Protein AF-A0A069AQ01-F1 (afdb_monomer_lite)

Radius of gyration: 13.81 Å; chains: 1; bounding box: 35×30×38 Å

Sequence (92 aa):
MGINWEIADKDQIIQNARNLISVGMFDIPLNRQIGVSREYLDKRKEEAELLLLSEIDRNIDIYEPRAKLKGLSLEEDGLGDYKINVEIIGRD

Secondary structure (DSSP, 8-state):
----SS--HHHHHHHHHHHHHHSBTT-STT-TT-SB-STTTTS-HHHHHHHHHHHHHHHHHHH-TTEEEEEEEEEE-SSS-EEEEEEEEE--

Structure (mmCIF, N/CA/C/O backbone):
data_AF-A0A069AQ01-F1
#
_entry.id   AF-A0A069AQ01-F1
#
loop_
_atom_site.group_PDB
_atom_site.id
_atom_site.type_symbol
_atom_site.label_atom_id
_atom_site.label_alt_id
_atom_site.label_comp_id
_atom_site.label_asym_id
_atom_site.label_entity_id
_atom_site.label_seq_id
_atom_site.pdbx_PDB_ins_code
_atom_site.Cartn_x
_atom_site.Cartn_y
_atom_site.Cartn_z
_atom_site.occupancy
_atom_site.B_iso_or_equiv
_atom_site.auth_seq_id
_atom_site.auth_comp_id
_atom_site.auth_asym_id
_atom_site.auth_atom_id
_atom_site.pdbx_PDB_model_num
ATOM 1 N N . MET A 1 1 ? -11.562 9.364 -8.696 1.00 57.66 1 MET A N 1
ATOM 2 C CA . MET A 1 1 ? -11.782 8.909 -7.305 1.00 57.66 1 MET A CA 1
ATOM 3 C C . MET A 1 1 ? -12.913 9.737 -6.716 1.00 57.66 1 MET A C 1
ATOM 5 O O . MET A 1 1 ? -12.884 10.946 -6.903 1.00 57.66 1 MET A O 1
ATOM 9 N N . GLY A 1 2 ? -13.908 9.113 -6.084 1.00 78.44 2 GLY A N 1
ATOM 10 C CA . GLY A 1 2 ? -14.977 9.809 -5.361 1.00 78.44 2 GLY A CA 1
ATOM 11 C C . GLY A 1 2 ? -14.957 9.367 -3.903 1.00 78.44 2 GLY A C 1
ATOM 12 O O . GLY A 1 2 ? -14.932 8.166 -3.648 1.00 78.44 2 GLY A O 1
ATOM 13 N N . ILE A 1 3 ? -14.907 10.320 -2.972 1.00 82.62 3 ILE A N 1
ATOM 14 C CA . ILE A 1 3 ? -15.014 10.042 -1.536 1.00 82.62 3 ILE A CA 1
ATOM 15 C C . ILE A 1 3 ? -16.499 9.942 -1.214 1.00 82.62 3 ILE A C 1
ATOM 17 O O . ILE A 1 3 ? -17.236 10.904 -1.433 1.00 82.62 3 ILE A O 1
ATOM 21 N N . ASN A 1 4 ? -16.935 8.794 -0.705 1.00 88.44 4 ASN A N 1
ATOM 22 C CA . ASN A 1 4 ? -18.270 8.670 -0.147 1.00 88.44 4 ASN A CA 1
ATOM 23 C C . ASN A 1 4 ? -18.199 8.966 1.357 1.00 88.44 4 ASN A C 1
ATOM 25 O O . ASN A 1 4 ? -17.460 8.316 2.097 1.00 88.44 4 ASN A O 1
ATOM 29 N N . TRP A 1 5 ? -18.942 9.984 1.780 1.00 87.81 5 TRP A N 1
ATOM 30 C CA . TRP A 1 5 ? -18.979 10.460 3.162 1.00 87.81 5 TRP A CA 1
ATOM 31 C C . TRP A 1 5 ? -20.058 9.778 4.006 1.00 87.81 5 TRP A C 1
ATOM 33 O O . TRP A 1 5 ? -20.052 9.932 5.221 1.00 87.81 5 TRP A O 1
ATOM 43 N N . GLU A 1 6 ? -20.963 9.024 3.381 1.00 91.81 6 GLU A N 1
ATOM 44 C CA . GLU A 1 6 ? -22.050 8.327 4.074 1.00 91.81 6 GLU A CA 1
ATOM 45 C C . GLU A 1 6 ? -21.661 6.914 4.530 1.00 91.81 6 GLU A C 1
ATOM 47 O O . GLU A 1 6 ? -22.422 6.274 5.252 1.00 91.81 6 GLU A O 1
ATOM 52 N N . ILE A 1 7 ? -20.483 6.413 4.133 1.00 89.00 7 ILE A N 1
ATOM 53 C CA . ILE A 1 7 ? -20.008 5.100 4.579 1.00 89.00 7 ILE A CA 1
ATOM 54 C C . ILE A 1 7 ? -19.443 5.166 6.000 1.00 89.00 7 ILE A C 1
ATOM 56 O O . ILE A 1 7 ? -18.704 6.090 6.352 1.00 89.00 7 ILE A O 1
ATOM 60 N N . ALA A 1 8 ? -19.741 4.134 6.785 1.00 84.50 8 ALA A N 1
ATOM 61 C CA . ALA A 1 8 ? -19.288 3.965 8.158 1.00 84.50 8 ALA A CA 1
ATOM 62 C C . ALA A 1 8 ? -18.463 2.677 8.330 1.00 84.50 8 ALA A C 1
ATOM 64 O O . ALA A 1 8 ? -18.370 1.841 7.427 1.00 84.50 8 ALA A O 1
ATOM 65 N N . ASP A 1 9 ? -17.860 2.533 9.509 1.00 87.25 9 ASP A N 1
ATOM 66 C CA . ASP A 1 9 ? -17.206 1.309 9.973 1.00 87.25 9 ASP A CA 1
ATOM 67 C C . ASP A 1 9 ? -16.100 0.788 9.031 1.00 87.25 9 ASP A C 1
ATOM 69 O O . ASP A 1 9 ? -15.166 1.515 8.678 1.00 87.25 9 ASP A O 1
ATOM 73 N N . LYS A 1 10 ? -16.166 -0.494 8.64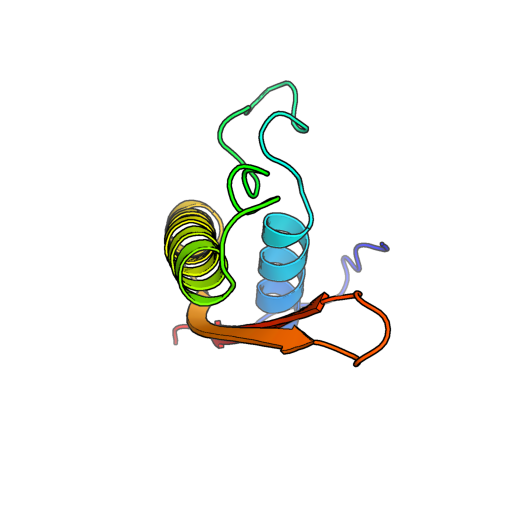9 1.00 87.94 10 LYS A N 1
ATOM 74 C CA . LYS A 1 10 ? -15.114 -1.193 7.896 1.00 87.94 10 LYS A CA 1
ATOM 75 C C . LYS A 1 10 ? -14.923 -0.631 6.490 1.00 87.94 10 LYS A C 1
ATOM 77 O O . LYS A 1 10 ? -13.788 -0.510 6.035 1.00 87.94 10 LYS A O 1
ATOM 82 N N . ASP A 1 11 ? -16.001 -0.235 5.826 1.00 89.38 11 ASP A N 1
ATOM 83 C CA . ASP A 1 11 ? -15.921 0.291 4.464 1.00 89.38 11 ASP A CA 1
ATOM 84 C C . ASP A 1 11 ? -15.285 1.686 4.434 1.00 89.38 11 ASP A C 1
ATOM 86 O O . ASP A 1 11 ? -14.531 2.008 3.513 1.00 89.38 11 ASP A O 1
ATOM 90 N N . GLN A 1 12 ? -15.510 2.493 5.479 1.00 91.81 12 GLN A N 1
ATOM 91 C CA . GLN A 1 12 ? -14.802 3.761 5.649 1.00 91.81 12 GLN A CA 1
ATOM 92 C C . GLN A 1 12 ? -13.293 3.533 5.825 1.00 91.81 12 GLN A C 1
ATOM 94 O O . GLN A 1 12 ? -12.494 4.223 5.192 1.00 91.81 12 GLN A O 1
ATOM 99 N N . ILE A 1 13 ? -12.897 2.548 6.639 1.00 91.94 13 ILE A N 1
ATOM 100 C CA . ILE A 1 13 ? -11.484 2.187 6.846 1.00 91.94 13 ILE A CA 1
ATOM 101 C C . ILE A 1 13 ? -10.837 1.764 5.519 1.00 91.94 13 ILE A C 1
ATOM 103 O O . ILE A 1 13 ? -9.755 2.243 5.176 1.00 91.94 13 ILE A O 1
ATOM 107 N N . ILE A 1 14 ? -11.514 0.922 4.732 1.00 90.06 14 ILE A N 1
ATOM 108 C CA . ILE A 1 14 ? -11.031 0.490 3.412 1.00 90.06 14 ILE A CA 1
ATOM 109 C C . ILE A 1 14 ? -10.904 1.687 2.459 1.00 90.06 14 ILE A C 1
ATOM 111 O O . ILE A 1 14 ? -9.905 1.801 1.746 1.00 90.06 14 ILE A O 1
ATOM 115 N N . GLN A 1 15 ? -11.876 2.605 2.457 1.00 91.38 15 GLN A N 1
ATOM 116 C CA . GLN A 1 15 ? -11.811 3.818 1.641 1.00 91.38 15 GLN A CA 1
ATOM 117 C C . GLN A 1 15 ? -10.616 4.699 2.032 1.00 91.38 15 GLN A C 1
ATOM 119 O O . GLN A 1 15 ? -9.887 5.163 1.155 1.00 91.38 15 GLN A O 1
ATOM 124 N N . ASN A 1 16 ? -10.385 4.906 3.328 1.00 92.00 16 ASN A N 1
ATOM 125 C CA . ASN A 1 16 ? -9.261 5.698 3.822 1.00 92.00 16 ASN A CA 1
ATOM 126 C C . ASN A 1 16 ? -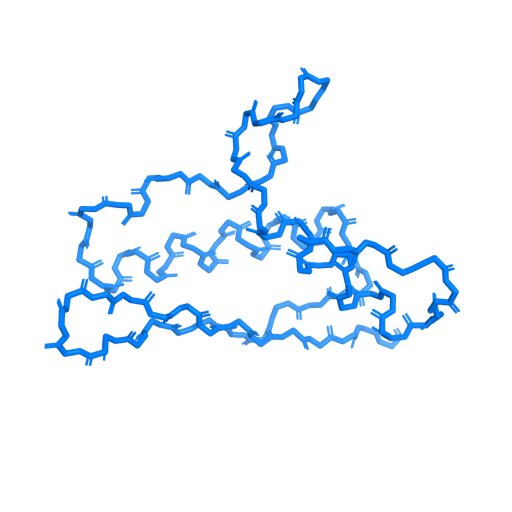7.919 5.078 3.425 1.00 92.00 16 ASN A C 1
ATOM 128 O O . ASN A 1 16 ? -7.066 5.769 2.867 1.00 92.00 16 ASN A O 1
ATOM 132 N N . ALA A 1 17 ? -7.757 3.771 3.638 1.00 91.94 17 ALA A N 1
ATOM 133 C CA . ALA A 1 17 ? -6.543 3.056 3.266 1.00 91.94 17 ALA A CA 1
ATOM 134 C C . ALA A 1 17 ? -6.288 3.115 1.750 1.00 91.94 17 ALA A C 1
ATOM 136 O O . ALA A 1 17 ? -5.178 3.416 1.314 1.00 91.94 17 ALA A O 1
ATOM 137 N N . ARG A 1 18 ? -7.330 2.934 0.929 1.00 91.00 18 ARG A N 1
ATOM 138 C CA . ARG A 1 18 ? -7.233 3.089 -0.529 1.00 91.00 18 ARG A CA 1
ATOM 139 C C . ARG A 1 18 ? -6.781 4.492 -0.928 1.00 91.00 18 ARG A C 1
ATOM 141 O O . ARG A 1 18 ? -5.934 4.627 -1.811 1.00 91.00 18 ARG A O 1
ATOM 148 N N . ASN A 1 19 ? -7.341 5.524 -0.299 1.00 91.19 19 ASN A N 1
ATOM 149 C CA . ASN A 1 19 ? -6.971 6.909 -0.577 1.00 91.19 19 ASN A CA 1
ATOM 150 C C . ASN A 1 19 ? -5.499 7.162 -0.228 1.00 91.19 19 ASN A C 1
ATOM 152 O O . ASN A 1 19 ? -4.790 7.750 -1.036 1.00 91.19 19 ASN A O 1
ATOM 156 N N . LEU A 1 20 ? -5.026 6.665 0.920 1.00 91.00 20 LEU A N 1
ATOM 157 C CA . LEU A 1 20 ? -3.628 6.792 1.347 1.00 91.00 20 LEU A CA 1
ATOM 158 C C . LEU A 1 20 ? -2.650 6.162 0.348 1.00 91.00 20 LEU A C 1
ATOM 160 O O . LEU A 1 20 ? -1.654 6.786 -0.005 1.00 91.00 20 LEU A O 1
ATOM 164 N N . ILE A 1 21 ? -2.950 4.953 -0.131 1.00 90.69 21 ILE A N 1
ATOM 165 C CA . ILE A 1 21 ? -2.088 4.212 -1.070 1.00 90.69 21 ILE A CA 1
ATOM 166 C C . ILE A 1 21 ? -2.086 4.851 -2.464 1.00 90.69 21 ILE A C 1
ATOM 168 O O . ILE A 1 21 ? -1.110 4.746 -3.200 1.00 90.69 21 ILE A O 1
ATOM 172 N N . SER A 1 22 ? -3.174 5.525 -2.839 1.00 89.75 22 SER A N 1
ATOM 173 C CA . SER A 1 22 ? -3.309 6.118 -4.173 1.00 89.75 22 SER A CA 1
ATOM 174 C C . SER A 1 22 ? -2.600 7.467 -4.328 1.00 89.75 22 SER A C 1
ATOM 176 O O . SER A 1 22 ? -2.498 7.971 -5.445 1.00 89.75 22 SER A O 1
ATOM 178 N N . VAL A 1 23 ? -2.158 8.078 -3.228 1.00 91.19 23 VAL A N 1
ATOM 179 C CA . VAL A 1 23 ? -1.470 9.373 -3.232 1.00 91.19 23 VAL A CA 1
ATOM 180 C C . VAL A 1 23 ? 0.034 9.147 -3.355 1.00 91.19 23 VAL A C 1
ATOM 182 O O . VAL A 1 23 ? 0.604 8.319 -2.643 1.00 91.19 23 VAL A O 1
ATOM 185 N N . GLY A 1 24 ? 0.691 9.890 -4.245 1.00 90.31 24 GLY A N 1
ATOM 186 C CA . GLY A 1 24 ? 2.143 9.877 -4.354 1.00 90.31 24 GLY A CA 1
ATOM 187 C C . GLY A 1 24 ? 2.789 10.660 -3.215 1.00 90.31 24 GLY A C 1
ATOM 188 O O . GLY A 1 24 ? 2.266 11.677 -2.754 1.00 90.31 24 GLY A O 1
ATOM 189 N N . MET A 1 25 ? 3.959 10.207 -2.766 1.00 89.75 25 MET A N 1
ATOM 190 C CA . MET A 1 25 ? 4.771 10.986 -1.834 1.00 89.75 25 MET A CA 1
ATOM 191 C C . MET A 1 25 ? 5.025 12.394 -2.403 1.00 89.75 25 MET A C 1
ATOM 193 O O . MET A 1 25 ? 5.260 12.549 -3.600 1.00 89.75 25 MET A O 1
ATOM 197 N N . PHE A 1 26 ? 4.989 13.416 -1.540 1.00 90.38 26 PHE A N 1
ATOM 198 C CA . PHE A 1 26 ? 5.067 14.852 -1.873 1.00 90.38 26 PHE A CA 1
ATOM 199 C C . PHE A 1 26 ? 3.826 15.506 -2.505 1.00 90.38 26 PHE A C 1
ATOM 201 O O . PHE A 1 26 ? 3.810 16.737 -2.590 1.00 90.38 26 PHE A O 1
ATOM 208 N N . ASP A 1 27 ? 2.775 14.762 -2.863 1.00 90.31 27 ASP A N 1
ATOM 209 C CA . ASP A 1 27 ? 1.568 15.348 -3.477 1.00 90.31 27 ASP A CA 1
ATOM 210 C C . ASP A 1 27 ? 0.773 16.242 -2.507 1.00 90.31 27 ASP A C 1
ATOM 212 O O . ASP A 1 27 ? 0.038 17.135 -2.933 1.00 90.31 27 ASP A O 1
ATOM 216 N N . ILE A 1 28 ? 0.921 16.036 -1.194 1.00 88.69 28 ILE A N 1
ATOM 217 C CA . ILE A 1 28 ? 0.223 16.813 -0.162 1.00 88.69 28 ILE A CA 1
ATOM 218 C C . ILE A 1 28 ? 1.128 17.959 0.330 1.00 88.69 28 ILE A C 1
ATOM 220 O O . ILE A 1 28 ? 2.110 17.706 1.035 1.00 88.69 28 ILE A O 1
ATOM 224 N N . PRO A 1 29 ? 0.795 19.242 0.054 1.00 88.88 2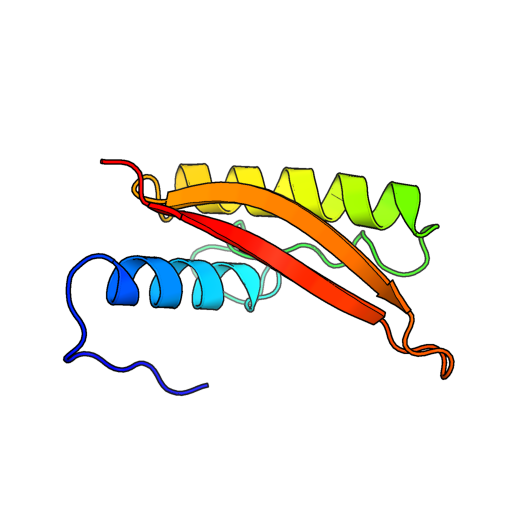9 PRO A N 1
ATOM 225 C CA . PRO A 1 29 ? 1.693 20.367 0.334 1.00 88.88 29 PRO A CA 1
ATOM 226 C C . PRO A 1 29 ? 2.080 20.522 1.807 1.00 88.88 29 PRO A C 1
ATOM 228 O O . PRO A 1 29 ? 3.232 20.831 2.116 1.00 88.88 29 PRO A O 1
ATOM 231 N N . LEU A 1 30 ? 1.117 20.309 2.710 1.00 92.06 30 LEU A N 1
ATOM 232 C CA . LEU A 1 30 ? 1.294 20.503 4.151 1.00 92.06 30 LEU A CA 1
ATOM 233 C C . LEU A 1 30 ? 1.919 19.283 4.844 1.00 92.06 30 LEU A C 1
ATOM 235 O O . LEU A 1 30 ? 2.456 19.414 5.940 1.00 92.06 30 LEU A O 1
ATOM 239 N N . ASN A 1 31 ? 1.876 18.105 4.215 1.00 88.44 31 ASN A N 1
ATOM 240 C CA . ASN A 1 31 ? 2.462 16.888 4.762 1.00 88.44 31 ASN A CA 1
ATOM 241 C C . ASN A 1 31 ? 3.060 16.016 3.655 1.00 88.44 31 ASN A C 1
ATOM 243 O O . ASN A 1 31 ? 2.415 15.145 3.082 1.00 88.44 31 ASN A O 1
ATOM 247 N N . ARG A 1 32 ? 4.343 16.251 3.401 1.00 88.44 32 ARG A N 1
ATOM 248 C CA . ARG A 1 32 ? 5.102 15.636 2.309 1.00 88.44 32 ARG A CA 1
ATOM 249 C C . ARG A 1 32 ? 5.496 14.179 2.543 1.00 88.44 32 ARG A C 1
ATOM 251 O O . ARG A 1 32 ? 5.992 13.545 1.621 1.00 88.44 32 ARG A O 1
ATOM 258 N N . GLN A 1 33 ? 5.325 13.680 3.765 1.00 87.88 33 GLN A N 1
ATOM 259 C CA . GLN A 1 33 ? 5.670 12.305 4.124 1.00 87.88 33 GLN A CA 1
ATOM 260 C C . GLN A 1 33 ? 4.514 11.325 3.891 1.00 87.88 33 GLN A C 1
ATOM 262 O O . GLN A 1 33 ? 4.736 10.121 3.983 1.00 87.88 33 GLN A O 1
ATOM 267 N N . ILE A 1 34 ? 3.307 11.827 3.600 1.00 89.25 34 ILE A N 1
ATOM 268 C CA . ILE A 1 34 ? 2.159 10.998 3.221 1.00 89.25 34 ILE A CA 1
ATOM 269 C C . ILE A 1 34 ? 2.309 10.555 1.768 1.00 89.25 34 ILE A C 1
ATOM 271 O O . ILE A 1 34 ? 2.650 11.366 0.906 1.00 89.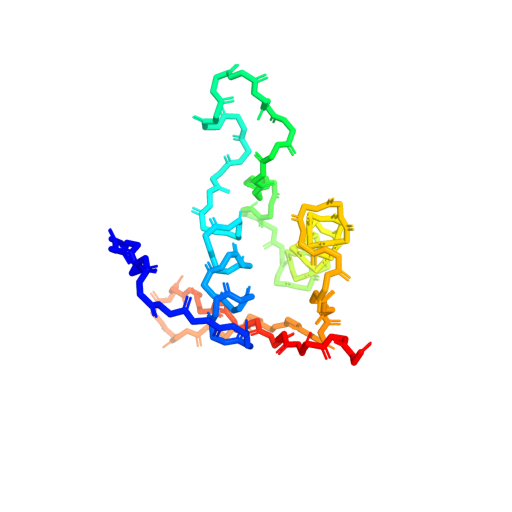25 34 ILE A O 1
ATOM 275 N N . GLY A 1 35 ? 1.954 9.296 1.512 1.00 88.44 35 GLY A N 1
ATOM 276 C CA . GLY A 1 35 ? 1.848 8.720 0.176 1.00 88.44 35 GLY A CA 1
ATOM 277 C C . GLY A 1 35 ? 2.928 7.683 -0.105 1.00 88.44 35 GLY A C 1
ATOM 278 O O . GLY A 1 35 ? 3.827 7.456 0.705 1.00 88.44 35 GLY A O 1
ATOM 279 N N . VAL A 1 36 ? 2.810 7.031 -1.255 1.00 91.38 36 VAL A N 1
ATOM 280 C CA . VAL A 1 36 ? 3.732 5.982 -1.705 1.00 91.38 36 VAL A CA 1
ATOM 281 C C . VAL A 1 36 ? 4.830 6.614 -2.559 1.00 91.38 36 VAL A C 1
ATOM 283 O O . VAL A 1 36 ? 4.545 7.426 -3.450 1.00 91.38 36 VAL A O 1
ATOM 286 N N . SER A 1 37 ? 6.090 6.289 -2.275 1.00 90.50 37 SER A N 1
ATOM 287 C CA . SER A 1 37 ? 7.223 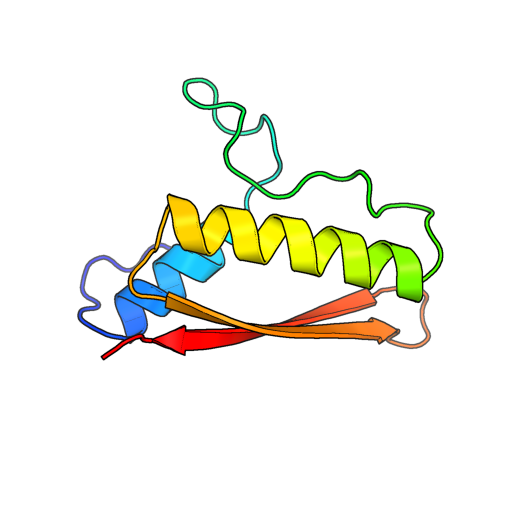6.759 -3.068 1.00 90.50 37 SER A CA 1
ATOM 288 C C . SER A 1 37 ? 7.216 6.090 -4.435 1.00 90.50 37 SER A C 1
ATOM 290 O O . SER A 1 37 ? 6.724 4.982 -4.604 1.00 90.50 37 SER A O 1
ATOM 292 N N . ARG A 1 38 ? 7.807 6.740 -5.437 1.00 90.25 38 ARG A N 1
ATOM 293 C CA . ARG A 1 38 ? 7.985 6.150 -6.775 1.00 90.25 38 ARG A CA 1
ATOM 294 C C . ARG A 1 38 ? 9.324 5.434 -6.936 1.00 90.25 38 ARG A C 1
ATOM 296 O O . ARG A 1 38 ? 9.689 5.068 -8.046 1.00 90.25 38 ARG A O 1
ATOM 303 N N . GLU A 1 39 ? 10.052 5.223 -5.844 1.00 92.00 39 GLU A N 1
ATOM 304 C CA . GLU A 1 39 ? 11.346 4.535 -5.860 1.00 92.00 39 GLU A CA 1
ATOM 305 C C . GLU A 1 39 ? 11.257 3.081 -6.334 1.00 92.00 39 GLU A C 1
ATOM 307 O O . GLU A 1 39 ? 12.263 2.539 -6.772 1.00 92.00 39 GLU A O 1
ATOM 312 N N . TYR A 1 40 ? 10.077 2.455 -6.296 1.00 90.50 40 TYR A N 1
ATOM 313 C CA . TYR A 1 40 ? 9.868 1.103 -6.820 1.00 90.50 40 TYR A CA 1
ATOM 314 C C . TYR A 1 40 ? 9.953 1.006 -8.357 1.00 90.50 40 TYR A C 1
ATOM 316 O O . TYR A 1 40 ? 10.050 -0.101 -8.886 1.00 90.50 40 TYR A O 1
ATOM 324 N N . LEU A 1 41 ? 9.894 2.131 -9.080 1.00 89.88 41 LEU A N 1
ATOM 325 C CA . LEU A 1 41 ? 9.990 2.151 -10.542 1.00 89.88 41 LEU A CA 1
ATOM 326 C C . LEU A 1 41 ? 11.367 1.676 -11.016 1.00 89.88 41 LEU A C 1
ATOM 328 O O . LEU A 1 41 ? 12.377 1.890 -10.348 1.00 89.88 41 LEU A O 1
ATOM 332 N N . ASP A 1 42 ? 11.393 1.021 -12.177 1.00 89.94 42 ASP A N 1
ATOM 333 C CA . ASP A 1 42 ? 12.596 0.470 -12.823 1.00 89.94 42 ASP A CA 1
ATOM 334 C C . ASP A 1 42 ? 13.374 -0.566 -11.991 1.00 89.94 42 ASP A C 1
ATOM 336 O O . ASP A 1 42 ? 14.461 -1.010 -12.375 1.00 89.94 42 ASP A O 1
ATOM 340 N N . LYS A 1 43 ? 12.815 -1.000 -10.859 1.00 90.44 43 LYS A N 1
ATOM 341 C CA . LYS A 1 43 ? 13.363 -2.083 -10.047 1.00 90.44 43 LYS A CA 1
ATOM 342 C C . LYS A 1 43 ? 12.824 -3.426 -10.509 1.00 90.44 43 LYS A C 1
ATOM 344 O O . LYS A 1 43 ? 11.768 -3.535 -11.129 1.00 90.44 43 LYS A O 1
ATOM 349 N N . ARG A 1 44 ? 13.566 -4.483 -10.174 1.00 90.75 44 ARG A N 1
ATOM 350 C CA . ARG A 1 44 ? 13.077 -5.853 -10.369 1.00 90.75 44 ARG A CA 1
ATOM 351 C C . ARG A 1 44 ? 11.832 -6.075 -9.518 1.00 90.75 44 ARG A C 1
ATOM 353 O O . ARG A 1 44 ? 11.725 -5.505 -8.433 1.00 90.75 44 ARG A O 1
ATOM 360 N N . LYS A 1 45 ? 10.932 -6.934 -9.996 1.00 89.88 45 LYS A N 1
ATOM 361 C CA . LYS A 1 45 ? 9.638 -7.215 -9.366 1.00 89.88 45 LYS A CA 1
ATOM 362 C C . LYS A 1 45 ? 9.756 -7.469 -7.862 1.00 89.88 45 LYS A C 1
ATOM 364 O O . LYS A 1 45 ? 9.026 -6.860 -7.091 1.00 89.88 45 LYS A O 1
ATOM 369 N N . GLU A 1 46 ? 10.693 -8.318 -7.446 1.00 91.75 46 GLU A N 1
ATOM 370 C CA . GLU A 1 46 ? 10.856 -8.703 -6.040 1.00 91.75 46 GLU A CA 1
ATOM 371 C C . GLU A 1 46 ? 11.277 -7.514 -5.167 1.00 91.75 46 GLU A C 1
ATOM 373 O O . GLU A 1 46 ? 10.823 -7.366 -4.036 1.00 91.75 46 GLU A O 1
ATOM 378 N N . GLU A 1 47 ? 12.136 -6.644 -5.701 1.00 94.12 47 GLU A N 1
ATOM 379 C CA . GLU A 1 47 ? 12.605 -5.448 -5.003 1.00 94.12 47 GLU A CA 1
ATOM 380 C C . GLU A 1 47 ? 11.505 -4.381 -4.931 1.00 94.12 47 GLU A C 1
ATOM 382 O O . GLU A 1 47 ? 11.300 -3.778 -3.879 1.00 94.12 47 GLU A O 1
ATOM 387 N N . ALA A 1 48 ? 10.763 -4.184 -6.024 1.00 92.94 48 ALA A N 1
ATOM 388 C CA . ALA A 1 48 ? 9.616 -3.284 -6.071 1.00 92.94 48 ALA A CA 1
ATOM 389 C C . ALA A 1 48 ? 8.519 -3.711 -5.081 1.00 92.94 48 ALA A C 1
ATOM 391 O O . ALA A 1 48 ? 7.997 -2.874 -4.347 1.00 92.94 48 ALA A O 1
ATOM 392 N N . GLU A 1 49 ? 8.213 -5.010 -5.017 1.00 93.56 49 GLU A N 1
ATOM 393 C CA . GLU A 1 49 ? 7.232 -5.583 -4.091 1.00 93.56 49 GLU A CA 1
ATOM 394 C C . GLU A 1 49 ? 7.623 -5.348 -2.627 1.00 93.56 49 GLU A C 1
ATOM 396 O O . GLU A 1 49 ? 6.800 -4.883 -1.841 1.00 93.56 49 GLU A O 1
ATOM 401 N N . LEU A 1 50 ? 8.889 -5.586 -2.269 1.00 93.88 50 LEU A N 1
ATOM 402 C CA . LEU A 1 50 ? 9.418 -5.335 -0.923 1.00 93.88 50 LEU A CA 1
ATOM 403 C C . LEU A 1 50 ? 9.340 -3.858 -0.519 1.00 93.88 50 LEU A C 1
ATOM 405 O O . LEU A 1 50 ? 8.955 -3.550 0.612 1.00 93.88 50 LEU A O 1
ATOM 409 N N . LEU A 1 51 ? 9.697 -2.948 -1.428 1.00 94.00 51 LEU A N 1
ATOM 410 C CA . LEU A 1 51 ? 9.624 -1.507 -1.175 1.00 94.00 51 LEU A CA 1
ATOM 411 C C . LEU A 1 51 ? 8.179 -1.056 -0.970 1.00 94.00 51 LEU A C 1
ATOM 413 O O . LEU A 1 51 ? 7.872 -0.420 0.037 1.00 94.00 51 LEU A O 1
ATOM 417 N N . LEU A 1 52 ? 7.282 -1.450 -1.877 1.00 93.81 52 LEU A N 1
ATOM 418 C CA . LEU A 1 52 ? 5.857 -1.145 -1.783 1.00 93.81 52 LEU A CA 1
ATOM 419 C C . LEU A 1 52 ? 5.243 -1.701 -0.499 1.00 93.81 52 LEU A C 1
ATOM 421 O O . LEU A 1 52 ? 4.513 -0.985 0.184 1.00 93.81 52 LEU A O 1
ATOM 425 N N . LEU A 1 53 ? 5.564 -2.948 -0.146 1.00 94.56 53 LEU A N 1
ATOM 426 C CA . LEU A 1 53 ? 5.102 -3.580 1.085 1.00 94.56 53 LEU A CA 1
ATOM 427 C C . LEU A 1 53 ? 5.526 -2.757 2.306 1.00 94.56 53 LEU A C 1
ATOM 429 O O . LEU A 1 53 ? 4.679 -2.398 3.118 1.00 94.56 53 LEU A O 1
ATOM 433 N N . SER A 1 54 ? 6.814 -2.417 2.413 1.00 93.81 54 SER A N 1
ATOM 434 C CA . SER A 1 54 ? 7.342 -1.660 3.552 1.00 93.81 54 SER A CA 1
ATOM 435 C C . SER A 1 54 ? 6.743 -0.256 3.661 1.00 93.81 54 SER A C 1
ATOM 437 O O . SER A 1 54 ? 6.503 0.220 4.771 1.00 93.81 54 SER A O 1
ATOM 439 N N . GLU A 1 55 ? 6.539 0.436 2.541 1.00 92.88 55 GLU A N 1
ATOM 440 C CA . GLU A 1 55 ? 6.000 1.797 2.548 1.00 92.88 55 GLU A CA 1
ATOM 441 C C . GLU A 1 55 ? 4.508 1.830 2.860 1.00 92.88 55 GLU A C 1
ATOM 443 O O . GLU A 1 55 ? 4.063 2.640 3.678 1.00 92.88 55 GLU A O 1
ATOM 448 N N . ILE A 1 56 ? 3.733 0.948 2.227 1.00 94.00 56 ILE A N 1
ATOM 449 C CA . ILE A 1 56 ? 2.289 0.864 2.441 1.00 94.00 56 ILE A CA 1
ATOM 450 C C . ILE A 1 56 ? 1.998 0.433 3.877 1.00 94.00 56 ILE A C 1
ATOM 452 O O . ILE A 1 56 ? 1.133 1.038 4.508 1.00 94.00 56 ILE A O 1
ATOM 456 N N . ASP A 1 57 ? 2.744 -0.535 4.418 1.00 94.62 57 ASP A N 1
ATOM 457 C CA . ASP A 1 57 ? 2.604 -0.966 5.812 1.00 94.62 57 ASP A CA 1
ATOM 458 C C . ASP A 1 57 ? 2.848 0.202 6.776 1.00 94.62 57 ASP A C 1
ATOM 460 O O . ASP A 1 57 ? 1.986 0.528 7.594 1.00 94.62 57 ASP A O 1
ATOM 464 N N . ARG A 1 58 ? 3.954 0.937 6.587 1.00 93.31 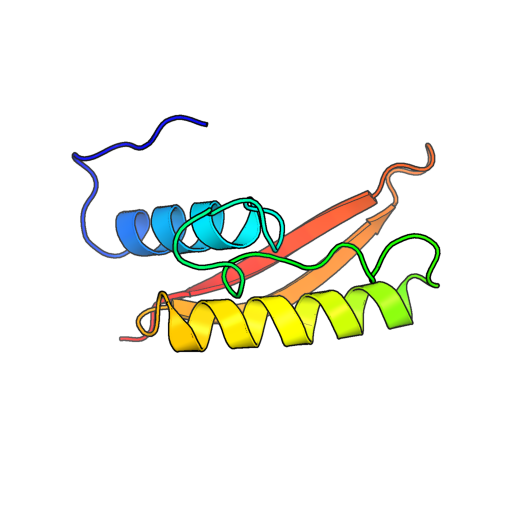58 ARG A N 1
ATOM 465 C CA . ARG A 1 58 ? 4.275 2.123 7.394 1.00 93.31 58 ARG A CA 1
ATOM 466 C C . ARG A 1 58 ? 3.185 3.192 7.313 1.00 93.31 58 ARG A C 1
ATOM 468 O O . ARG A 1 58 ? 2.816 3.781 8.327 1.00 93.31 58 ARG A O 1
ATOM 475 N N . ASN A 1 59 ? 2.693 3.483 6.113 1.00 93.06 59 ASN A N 1
ATOM 476 C CA . ASN A 1 59 ? 1.673 4.509 5.913 1.00 93.06 59 ASN A CA 1
ATOM 477 C C . ASN A 1 59 ? 0.332 4.113 6.537 1.00 93.06 59 ASN A C 1
ATOM 479 O O . ASN A 1 59 ? -0.314 4.960 7.154 1.00 93.06 59 ASN A O 1
ATOM 483 N N . ILE A 1 60 ? -0.077 2.848 6.407 1.00 94.06 60 ILE A N 1
ATOM 484 C CA . ILE A 1 60 ? -1.288 2.333 7.053 1.00 94.06 60 ILE A CA 1
ATOM 485 C C . ILE A 1 60 ? -1.148 2.434 8.572 1.00 94.06 60 ILE A C 1
ATOM 487 O O . ILE A 1 60 ? -2.027 3.001 9.215 1.00 94.06 60 ILE A O 1
ATOM 491 N N . ASP A 1 61 ? -0.032 1.979 9.141 1.00 93.75 61 ASP A N 1
ATOM 492 C CA . ASP A 1 61 ? 0.174 2.001 10.592 1.00 93.75 61 ASP A CA 1
ATOM 493 C C . ASP A 1 61 ? 0.160 3.418 11.184 1.00 93.75 61 ASP A C 1
ATOM 495 O O . ASP A 1 61 ? -0.326 3.613 12.300 1.00 93.75 61 ASP A O 1
ATOM 499 N N . ILE A 1 62 ? 0.658 4.416 10.447 1.00 93.25 62 ILE A N 1
ATOM 500 C CA . ILE A 1 62 ? 0.678 5.812 10.904 1.00 93.25 62 ILE A CA 1
ATOM 501 C C . ILE A 1 62 ? -0.686 6.490 10.715 1.00 93.25 62 ILE A C 1
ATOM 503 O O . ILE A 1 62 ? -1.149 7.190 11.618 1.00 93.25 62 ILE A O 1
ATOM 507 N N . TYR A 1 63 ? -1.306 6.345 9.539 1.00 93.62 63 TYR A N 1
ATOM 508 C CA . TYR A 1 63 ? -2.434 7.191 9.128 1.00 93.62 63 TYR A CA 1
ATOM 509 C C . TYR A 1 63 ? -3.806 6.509 9.206 1.00 93.62 63 TYR A C 1
ATOM 511 O O . TYR A 1 63 ? -4.812 7.209 9.306 1.00 93.62 63 TYR A O 1
ATOM 519 N N . GLU A 1 64 ? -3.877 5.177 9.200 1.00 93.38 64 GLU A N 1
ATOM 520 C CA . GLU A 1 64 ? -5.114 4.415 9.421 1.00 93.38 64 GLU A CA 1
ATOM 521 C C . GLU A 1 64 ? -4.837 3.204 10.336 1.00 93.38 64 GLU A C 1
ATOM 523 O O . GLU A 1 64 ? -4.920 2.053 9.906 1.00 93.38 64 GLU A O 1
ATOM 528 N N . PRO A 1 65 ? -4.524 3.434 11.628 1.00 93.06 65 PRO A N 1
ATOM 529 C CA . PRO A 1 65 ? -4.100 2.383 12.559 1.00 93.06 65 PRO A CA 1
ATOM 530 C C . PRO A 1 65 ? -5.187 1.342 12.865 1.00 93.06 65 PRO A C 1
ATOM 532 O O . PRO A 1 65 ? -4.895 0.319 13.488 1.00 93.06 65 PRO A O 1
ATOM 535 N N . ARG A 1 66 ? -6.438 1.595 12.451 1.00 93.56 66 ARG A N 1
ATOM 536 C CA . ARG A 1 66 ? -7.553 0.636 12.511 1.00 93.56 66 ARG A CA 1
ATOM 537 C C . ARG A 1 66 ? -7.489 -0.396 11.384 1.00 93.56 66 ARG A C 1
ATOM 539 O O . ARG A 1 66 ? -8.254 -1.351 11.402 1.00 93.56 66 ARG A O 1
ATOM 546 N N . ALA A 1 67 ? -6.608 -0.224 10.405 1.00 93.44 67 ALA A N 1
ATOM 547 C CA . ALA A 1 67 ? -6.325 -1.198 9.364 1.00 93.44 67 ALA A CA 1
ATOM 548 C C . ALA A 1 67 ? -4.982 -1.896 9.617 1.00 93.44 67 ALA A C 1
ATOM 550 O O . ALA A 1 67 ? -4.128 -1.426 10.367 1.00 93.44 67 ALA A O 1
ATOM 551 N N . LYS A 1 68 ? -4.793 -3.046 8.975 1.00 92.94 68 LYS A N 1
ATOM 552 C CA . LYS A 1 68 ? -3.525 -3.768 8.921 1.00 92.94 68 LYS A CA 1
ATOM 553 C C . LYS A 1 68 ? -3.309 -4.313 7.517 1.00 92.94 68 LYS A C 1
ATOM 555 O O . LYS A 1 68 ? -4.221 -4.905 6.934 1.00 92.94 68 LYS A O 1
ATOM 560 N N . LEU A 1 69 ? -2.095 -4.151 7.000 1.00 93.69 69 LEU A N 1
ATOM 561 C CA . LEU A 1 69 ? -1.688 -4.783 5.755 1.00 93.69 69 LEU A CA 1
ATOM 562 C C . LEU A 1 69 ? -1.521 -6.291 5.982 1.00 93.69 69 LEU A C 1
ATOM 564 O O . LEU A 1 69 ? -0.816 -6.728 6.893 1.00 93.69 69 LEU A O 1
ATOM 568 N N . LYS A 1 70 ? -2.207 -7.098 5.175 1.00 93.75 70 LYS A N 1
ATOM 569 C CA . LYS A 1 70 ? -2.087 -8.561 5.192 1.00 93.75 70 LYS A CA 1
ATOM 570 C C . LYS A 1 70 ? -1.076 -9.047 4.159 1.00 93.75 70 LYS A C 1
ATOM 572 O O . LYS A 1 70 ? -0.367 -10.015 4.418 1.00 93.75 70 LYS A O 1
ATOM 577 N N . GLY A 1 71 ? -1.010 -8.380 3.012 1.00 93.19 71 GLY A N 1
ATOM 578 C CA . GLY A 1 71 ? -0.084 -8.727 1.946 1.00 93.19 71 GLY A CA 1
ATOM 579 C C . GLY A 1 71 ? -0.201 -7.794 0.752 1.00 93.19 71 GLY A C 1
ATOM 580 O O . GLY A 1 71 ? -1.145 -7.008 0.638 1.00 93.19 71 GLY A O 1
ATOM 581 N N . LEU A 1 72 ? 0.782 -7.903 -0.131 1.00 94.38 72 LEU A N 1
ATOM 582 C CA . LEU A 1 72 ? 0.863 -7.174 -1.382 1.00 94.38 72 LEU A CA 1
ATOM 583 C C . LEU A 1 72 ? 1.461 -8.104 -2.436 1.00 94.38 72 LEU A C 1
ATOM 585 O O . LEU A 1 72 ? 2.377 -8.857 -2.117 1.00 94.38 72 LEU A O 1
ATOM 589 N N . SER A 1 73 ? 0.946 -8.065 -3.661 1.00 92.94 73 SER A N 1
ATOM 590 C CA . SER A 1 73 ? 1.519 -8.797 -4.791 1.00 92.94 73 SER A CA 1
ATOM 591 C C . SER A 1 73 ? 1.484 -7.967 -6.067 1.00 92.94 73 SER A C 1
ATOM 593 O O . SER A 1 73 ? 0.565 -7.173 -6.294 1.00 92.94 73 SER A O 1
ATOM 595 N N . LEU A 1 74 ? 2.503 -8.150 -6.908 1.00 91.56 74 LEU A N 1
ATOM 596 C CA . LEU A 1 74 ? 2.547 -7.577 -8.251 1.00 91.56 74 LEU A CA 1
ATOM 597 C C . LEU A 1 74 ? 2.206 -8.659 -9.278 1.00 91.56 74 LEU A C 1
ATOM 599 O O . LEU A 1 74 ? 2.847 -9.712 -9.340 1.00 91.56 74 LEU A O 1
ATOM 603 N N . GLU A 1 75 ? 1.226 -8.387 -10.125 1.00 91.31 75 GLU A N 1
ATOM 604 C CA . GLU A 1 75 ? 0.838 -9.239 -11.246 1.00 91.31 75 GLU A CA 1
ATOM 605 C C . GLU A 1 75 ? 1.114 -8.503 -12.553 1.00 91.31 75 GLU A C 1
ATOM 607 O O . GLU A 1 75 ? 0.602 -7.410 -12.775 1.00 91.31 75 GLU A O 1
ATOM 612 N N . GLU A 1 76 ? 1.938 -9.093 -13.415 1.00 87.31 76 GLU A N 1
ATOM 613 C CA . GLU A 1 76 ? 2.165 -8.577 -14.763 1.00 87.31 76 GLU A CA 1
ATOM 614 C C . GLU A 1 76 ? 1.020 -9.043 -15.664 1.00 87.31 76 GLU A C 1
ATOM 616 O O . GLU A 1 76 ? 0.641 -10.218 -15.643 1.00 87.31 76 GLU A O 1
ATOM 621 N N . ASP A 1 77 ? 0.457 -8.137 -16.454 1.00 85.88 77 ASP A N 1
ATOM 622 C CA . ASP A 1 77 ? -0.660 -8.452 -17.347 1.00 85.88 77 ASP A CA 1
ATOM 623 C C . ASP A 1 77 ? -0.227 -9.042 -18.704 1.00 85.88 77 ASP A C 1
ATOM 625 O O . ASP A 1 77 ? -1.068 -9.387 -19.537 1.00 85.88 77 ASP A O 1
ATOM 629 N N . GLY A 1 78 ? 1.086 -9.189 -18.912 1.00 80.56 78 GLY A N 1
ATOM 630 C CA . GLY A 1 78 ? 1.708 -9.710 -20.130 1.00 80.56 78 GLY A CA 1
ATOM 631 C C . GLY A 1 78 ? 1.860 -8.686 -21.260 1.00 80.56 78 GLY A C 1
ATOM 632 O O . GLY A 1 78 ? 2.401 -9.030 -22.311 1.00 80.56 78 GLY A O 1
ATOM 633 N N . LEU A 1 79 ? 1.409 -7.444 -21.062 1.00 85.00 79 LEU A N 1
ATOM 634 C CA . LEU A 1 79 ? 1.573 -6.317 -21.989 1.00 85.00 79 LEU A CA 1
ATOM 635 C C . LEU A 1 79 ? 2.584 -5.279 -21.476 1.00 85.00 79 LEU A C 1
ATOM 637 O O . LEU A 1 79 ? 2.814 -4.267 -22.137 1.00 85.00 79 LEU A O 1
ATOM 641 N N . GLY A 1 80 ? 3.219 -5.560 -20.336 1.00 78.44 80 GLY A N 1
ATOM 642 C CA . GLY A 1 80 ? 4.169 -4.676 -19.665 1.00 78.44 80 GLY A CA 1
ATOM 643 C C . GLY A 1 80 ? 3.540 -3.800 -18.582 1.00 78.44 80 GLY A C 1
ATOM 644 O O . GLY A 1 80 ? 4.272 -3.060 -17.924 1.00 78.44 80 GLY A O 1
ATOM 645 N N . ASP A 1 81 ? 2.226 -3.905 -18.354 1.00 85.62 81 ASP A N 1
ATOM 646 C CA . ASP A 1 81 ? 1.568 -3.243 -17.236 1.00 85.62 81 ASP A CA 1
ATOM 647 C C . ASP A 1 81 ? 1.566 -4.155 -16.002 1.00 85.62 81 ASP A C 1
ATOM 649 O O . ASP A 1 81 ? 1.442 -5.383 -16.070 1.00 85.62 81 ASP A O 1
ATOM 653 N N . TYR A 1 82 ? 1.681 -3.526 -14.834 1.00 86.69 82 TYR A N 1
ATOM 654 C CA . TYR A 1 82 ? 1.632 -4.205 -13.545 1.00 86.69 82 TYR A CA 1
ATOM 655 C C . TYR A 1 82 ? 0.360 -3.830 -12.794 1.00 86.69 82 TYR A C 1
ATOM 657 O O . TYR A 1 82 ? 0.022 -2.656 -12.627 1.00 86.69 82 TYR A O 1
ATOM 665 N N . LYS A 1 83 ? -0.323 -4.847 -12.277 1.00 89.50 83 LYS A N 1
ATOM 666 C CA . LYS A 1 83 ? -1.400 -4.715 -11.301 1.00 89.50 83 LYS A CA 1
ATOM 667 C C . LYS A 1 83 ? -0.834 -4.960 -9.915 1.00 89.50 83 LYS A C 1
ATOM 669 O O . LYS A 1 83 ? -0.223 -5.992 -9.657 1.00 89.50 83 LYS A O 1
ATOM 674 N N . ILE A 1 84 ? -1.051 -4.001 -9.025 1.00 90.12 84 ILE A N 1
ATOM 675 C CA . ILE A 1 84 ? -0.679 -4.119 -7.617 1.00 90.12 84 ILE A CA 1
ATOM 676 C C . ILE A 1 84 ? -1.933 -4.532 -6.854 1.00 90.12 84 ILE A C 1
ATOM 678 O O . ILE A 1 84 ? -2.900 -3.770 -6.778 1.00 90.12 84 ILE A O 1
ATOM 682 N N . ASN A 1 85 ? -1.915 -5.735 -6.293 1.00 92.19 85 ASN A N 1
ATOM 683 C CA . ASN A 1 85 ? -2.970 -6.229 -5.422 1.00 92.19 85 ASN A CA 1
ATOM 684 C C . ASN A 1 85 ? -2.553 -5.992 -3.970 1.00 92.19 85 ASN A C 1
ATOM 686 O O . ASN A 1 85 ? -1.471 -6.404 -3.558 1.00 92.19 85 ASN A O 1
ATOM 690 N N . VAL A 1 86 ? -3.408 -5.327 -3.194 1.00 92.25 86 VAL A N 1
ATOM 691 C CA . VAL A 1 86 ? -3.156 -5.019 -1.780 1.00 92.25 86 VAL A CA 1
ATOM 692 C C . VAL A 1 86 ? -4.275 -5.619 -0.939 1.00 92.25 86 VAL A C 1
ATOM 694 O O . VAL A 1 86 ? -5.446 -5.291 -1.133 1.00 92.25 86 VAL A O 1
ATOM 697 N N . GLU A 1 87 ? -3.920 -6.484 0.008 1.00 92.94 87 GLU A N 1
ATOM 698 C CA . GLU A 1 87 ? -4.864 -7.079 0.952 1.00 92.94 87 GLU A CA 1
ATOM 699 C C . GLU A 1 87 ? -4.809 -6.345 2.291 1.00 92.94 87 GLU A C 1
ATOM 701 O O . GLU A 1 87 ? -3.780 -6.339 2.969 1.00 92.94 87 GLU A O 1
ATOM 706 N N . ILE A 1 88 ? -5.935 -5.766 2.703 1.00 91.56 88 ILE A N 1
ATOM 707 C CA . ILE A 1 88 ? -6.059 -5.015 3.955 1.00 91.56 88 ILE A CA 1
ATOM 708 C C . ILE A 1 88 ? -7.162 -5.638 4.801 1.00 91.56 88 ILE A C 1
ATOM 710 O O . ILE A 1 88 ? -8.227 -5.992 4.293 1.00 91.56 88 ILE A O 1
ATOM 714 N N . ILE A 1 89 ? -6.911 -5.751 6.102 1.00 89.88 89 ILE A N 1
ATOM 715 C CA . ILE A 1 89 ? -7.892 -6.190 7.094 1.00 89.88 89 ILE A CA 1
ATOM 716 C C . ILE A 1 89 ? -8.123 -5.085 8.126 1.00 89.88 89 ILE A C 1
ATOM 718 O O . ILE A 1 89 ? -7.209 -4.328 8.446 1.00 89.88 89 ILE A O 1
ATOM 722 N N . GLY A 1 90 ? -9.340 -4.988 8.658 1.00 85.06 90 GLY A N 1
ATOM 723 C CA . GLY A 1 90 ? -9.607 -4.161 9.836 1.00 85.06 90 GLY A CA 1
ATOM 724 C C . GLY A 1 90 ? -9.041 -4.827 11.090 1.00 85.06 90 GLY A C 1
ATOM 725 O O . GLY A 1 90 ? -9.111 -6.050 11.218 1.00 85.06 90 GLY A O 1
ATOM 726 N N . ARG A 1 91 ? -8.474 -4.035 11.997 1.00 77.62 91 ARG A N 1
ATOM 727 C CA . ARG A 1 91 ? -8.234 -4.440 13.383 1.00 77.62 91 ARG A CA 1
ATOM 728 C C . ARG A 1 91 ? -9.569 -4.362 14.128 1.00 77.62 91 ARG A C 1
ATOM 730 O O . ARG A 1 91 ? -10.343 -3.437 13.879 1.00 77.62 91 ARG A O 1
ATOM 737 N N . ASP A 1 92 ? -9.835 -5.363 14.962 1.00 63.22 92 ASP A N 1
ATOM 738 C CA . ASP A 1 92 ? -11.012 -5.394 15.839 1.00 63.22 92 ASP A CA 1
ATOM 739 C C . ASP A 1 92 ? -10.906 -4.355 16.967 1.00 63.22 92 ASP A C 1
ATOM 741 O O . ASP A 1 92 ? -9.767 -4.094 17.430 1.00 63.22 92 ASP A O 1
#

Foldseek 3Di:
DDDDPPDDDPVNLVSQLVVQAPDEQCPDPVDRLTYQYPPLPPDDQVVSQVSSVVSSQVNCCVPPVQKGWPGWHWDDPVPRDIDIDTDMDGDD

Organism: Clostridioides difficile (NCBI:txid1496)

pLDDT: mean 89.71, std 5.63, range [57.66, 94.62]